Protein AF-A0A519XI50-F1 (afdb_monomer_lite)

Structure (mmCIF, N/CA/C/O backbone):
data_AF-A0A519XI50-F1
#
_entry.id   AF-A0A519XI50-F1
#
loop_
_atom_site.group_PDB
_atom_site.id
_atom_site.type_symbol
_atom_site.label_atom_id
_atom_site.label_alt_id
_atom_site.label_comp_id
_atom_site.label_asym_id
_atom_site.label_entity_id
_atom_site.label_seq_id
_atom_site.pdbx_PDB_ins_code
_atom_site.Cartn_x
_atom_site.Cartn_y
_atom_site.Cartn_z
_atom_site.occupancy
_atom_site.B_iso_or_equiv
_atom_site.auth_seq_id
_atom_site.auth_comp_id
_atom_site.auth_asym_id
_atom_site.auth_atom_id
_atom_site.pdbx_PDB_model_num
ATOM 1 N N . MET A 1 1 ? -35.753 2.489 40.927 1.00 61.19 1 MET A N 1
ATOM 2 C CA . MET A 1 1 ? -36.018 2.145 39.509 1.00 61.19 1 MET A CA 1
ATOM 3 C C . MET A 1 1 ? -35.659 3.258 38.512 1.00 61.19 1 MET A C 1
ATOM 5 O O . MET A 1 1 ? -35.340 2.942 37.374 1.00 61.19 1 MET A O 1
ATOM 9 N N . ASN A 1 2 ? -35.640 4.538 38.911 1.00 72.31 2 ASN A N 1
ATOM 10 C CA . ASN A 1 2 ? -35.428 5.646 37.962 1.00 72.31 2 ASN A CA 1
ATOM 11 C C . ASN A 1 2 ? -33.943 5.905 37.652 1.00 72.31 2 ASN A C 1
ATOM 13 O O . ASN A 1 2 ? -33.606 6.109 36.496 1.00 72.31 2 ASN A O 1
ATOM 17 N N . ARG A 1 3 ? -33.046 5.786 38.644 1.00 79.81 3 ARG A N 1
ATOM 18 C CA . ARG A 1 3 ? -31.594 6.021 38.484 1.00 79.81 3 ARG A CA 1
ATOM 19 C C . ARG A 1 3 ? -30.936 5.079 37.464 1.00 79.81 3 ARG A C 1
ATOM 21 O O . ARG A 1 3 ? -30.165 5.536 36.633 1.00 79.81 3 ARG A O 1
ATOM 28 N N . LEU A 1 4 ? -31.286 3.789 37.490 1.00 88.50 4 LEU A N 1
ATOM 29 C CA . LEU A 1 4 ? -30.755 2.790 36.552 1.00 88.50 4 LEU A CA 1
ATOM 30 C C . LEU A 1 4 ? -31.192 3.074 35.108 1.00 88.50 4 LEU A C 1
ATOM 32 O O . LEU A 1 4 ? -30.373 2.999 34.202 1.00 88.50 4 LEU A O 1
ATOM 36 N N . LYS A 1 5 ? -32.456 3.471 34.903 1.00 82.88 5 LYS A N 1
ATOM 37 C CA . LYS A 1 5 ? -32.968 3.877 33.585 1.00 82.88 5 LYS A CA 1
ATOM 38 C C . LYS A 1 5 ? -32.247 5.116 33.056 1.00 82.88 5 LYS A C 1
ATOM 40 O O . LYS A 1 5 ? -31.935 5.162 31.874 1.00 82.88 5 LYS A O 1
ATOM 45 N N . THR A 1 6 ? -31.945 6.087 33.924 1.00 88.06 6 THR A N 1
ATOM 46 C CA . THR A 1 6 ? -31.177 7.282 33.544 1.00 88.06 6 THR A CA 1
ATOM 47 C C . THR A 1 6 ? -29.763 6.922 33.092 1.00 88.06 6 THR A C 1
ATOM 49 O O . THR A 1 6 ? -29.327 7.412 32.057 1.00 88.06 6 THR A O 1
ATOM 52 N N . PHE A 1 7 ? -29.072 6.026 33.808 1.00 90.94 7 PHE A N 1
ATOM 53 C CA . PHE A 1 7 ? -27.754 5.530 33.392 1.00 90.94 7 PHE A CA 1
ATOM 54 C C . PHE A 1 7 ? -27.804 4.793 32.051 1.00 90.94 7 PHE A C 1
ATOM 56 O O . PHE A 1 7 ? -26.952 5.016 31.197 1.00 90.94 7 PHE A O 1
ATOM 63 N N . LEU A 1 8 ? -28.824 3.958 31.848 1.00 89.25 8 LEU A N 1
ATOM 64 C CA . LEU A 1 8 ? -29.003 3.197 30.612 1.00 89.25 8 LEU A CA 1
ATOM 65 C C . LEU A 1 8 ? -29.270 4.112 29.407 1.00 89.25 8 LEU A C 1
ATOM 67 O O . LEU A 1 8 ? -28.690 3.912 28.345 1.00 89.25 8 LEU A O 1
ATOM 71 N N . LEU A 1 9 ? -30.080 5.158 29.592 1.00 89.50 9 LEU A N 1
ATOM 72 C CA . LEU A 1 9 ? -30.315 6.203 28.589 1.00 89.50 9 LEU A CA 1
ATOM 73 C C . LEU A 1 9 ? -29.040 6.983 28.255 1.00 89.50 9 LEU A C 1
ATOM 75 O O . LEU A 1 9 ? -28.782 7.259 27.087 1.00 89.50 9 LEU A O 1
ATOM 79 N N . PHE A 1 10 ? -28.226 7.304 29.262 1.00 89.06 10 PHE A N 1
ATOM 80 C CA . PHE A 1 10 ? -26.963 8.009 29.051 1.00 89.0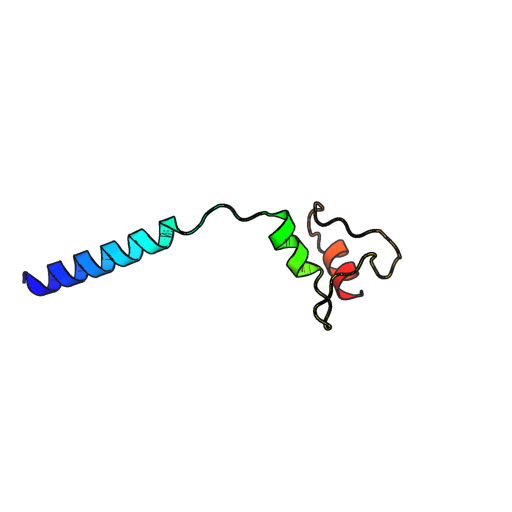6 10 PHE A CA 1
ATOM 81 C C . PHE A 1 10 ? -25.957 7.149 28.277 1.00 89.06 10 PHE A C 1
ATOM 83 O O . PHE A 1 10 ? -25.364 7.617 27.309 1.00 89.06 10 PHE A O 1
ATOM 90 N N . ALA A 1 11 ? -25.818 5.874 28.651 1.00 89.50 11 ALA A N 1
ATOM 91 C CA . ALA A 1 11 ? -24.960 4.919 27.953 1.00 89.50 11 ALA A CA 1
ATOM 92 C C . ALA A 1 11 ? -25.403 4.700 26.497 1.00 89.50 11 ALA A C 1
ATOM 94 O O . ALA A 1 11 ? -24.565 4.681 25.597 1.00 89.50 11 ALA A O 1
ATOM 95 N N . LEU A 1 12 ? -26.715 4.603 26.252 1.00 88.88 12 LEU A N 1
ATOM 96 C CA . LEU A 1 12 ? -27.273 4.477 24.905 1.00 88.88 12 LEU A CA 1
ATOM 97 C C . LEU A 1 12 ? -26.987 5.720 24.051 1.00 88.88 12 LEU A C 1
ATOM 99 O O . LEU A 1 12 ? -26.624 5.589 22.887 1.00 88.88 12 LEU A O 1
ATOM 103 N N . SER A 1 13 ? -27.095 6.917 24.634 1.00 85.06 13 SER A N 1
ATOM 104 C CA . SER A 1 13 ? -26.791 8.170 23.935 1.00 85.06 13 SER A CA 1
ATOM 105 C C . SER A 1 13 ? -25.318 8.244 23.508 1.00 85.06 13 SER A C 1
ATOM 107 O O . SER A 1 13 ? -25.025 8.596 22.368 1.00 85.06 13 SER A O 1
ATOM 109 N N . ILE A 1 14 ? -24.389 7.827 24.381 1.00 85.44 14 ILE A N 1
ATOM 110 C CA . ILE A 1 14 ? -22.951 7.769 24.062 1.00 85.44 14 ILE A CA 1
ATOM 111 C C . ILE A 1 14 ? -22.695 6.791 22.905 1.00 85.44 14 ILE A C 1
ATOM 113 O O . ILE A 1 14 ? -22.040 7.155 21.929 1.00 85.44 14 ILE A O 1
ATOM 117 N N . LEU A 1 15 ? -23.272 5.588 22.966 1.00 83.06 15 LEU A N 1
ATOM 118 C CA . LEU A 1 15 ? -23.145 4.570 21.915 1.00 83.06 15 LEU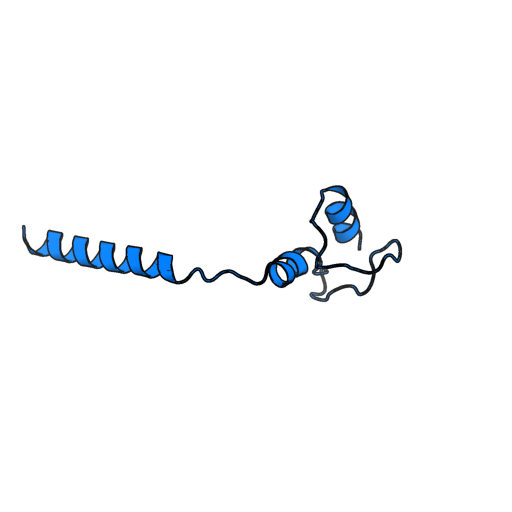 A CA 1
ATOM 119 C C . LEU A 1 15 ? -23.654 5.052 20.549 1.00 83.06 15 LEU A C 1
ATOM 121 O O . LEU A 1 15 ? -23.017 4.796 19.529 1.00 83.06 15 LEU A O 1
ATOM 125 N N . LEU A 1 16 ? -24.774 5.778 20.521 1.00 81.62 16 LEU A N 1
ATOM 126 C CA . LEU A 1 16 ? -25.335 6.314 19.280 1.00 81.62 16 LEU A CA 1
ATOM 127 C C . LEU A 1 16 ? -24.442 7.404 18.669 1.00 81.62 16 LEU A C 1
ATOM 129 O O . LEU A 1 16 ? -24.287 7.443 17.450 1.00 81.62 16 LEU A O 1
ATOM 133 N N . THR A 1 17 ? -23.805 8.251 19.486 1.00 76.50 17 THR A N 1
ATOM 134 C CA . THR A 1 17 ? -22.900 9.302 18.981 1.00 76.50 17 THR A CA 1
ATOM 135 C C . THR A 1 17 ? -21.608 8.761 18.364 1.00 76.50 17 THR A C 1
ATOM 137 O O . THR A 1 17 ? -21.098 9.361 17.422 1.00 76.50 17 THR A O 1
ATOM 140 N N . SER A 1 18 ? -21.105 7.606 18.815 1.00 74.69 18 SER A N 1
ATOM 141 C CA . SER A 1 18 ? -19.890 6.987 18.261 1.00 74.69 18 SER A CA 1
ATOM 142 C C . SER A 1 18 ? -20.052 6.503 16.814 1.00 74.69 18 SER A C 1
ATOM 144 O O . SER A 1 18 ? -19.069 6.430 16.083 1.00 74.69 18 SER A O 1
ATOM 146 N N . CYS A 1 19 ? -21.280 6.201 16.381 1.00 67.50 19 CYS A N 1
ATOM 147 C CA . CYS A 1 19 ? -21.555 5.690 15.035 1.00 67.50 19 CYS A CA 1
ATOM 148 C C . CYS A 1 19 ? -21.527 6.798 13.960 1.00 67.50 19 CYS A C 1
ATOM 150 O O . CYS A 1 19 ? -21.167 6.551 12.814 1.00 67.50 19 CYS A O 1
ATOM 152 N N . TYR A 1 20 ? -21.839 8.046 14.332 1.00 65.69 20 TYR A N 1
ATOM 153 C CA . TYR A 1 20 ? -21.895 9.186 13.402 1.00 65.69 20 TYR A CA 1
ATOM 154 C C . TYR A 1 20 ? -20.525 9.767 13.020 1.00 65.69 20 TYR A C 1
ATOM 156 O O . TYR A 1 20 ? -20.447 10.602 12.124 1.00 65.69 20 TYR A O 1
ATOM 164 N N . ALA A 1 21 ? -19.445 9.341 13.678 1.00 66.00 21 ALA A N 1
ATOM 165 C CA . ALA A 1 21 ? -18.099 9.844 13.404 1.00 66.00 21 ALA A CA 1
ATOM 166 C C . ALA A 1 21 ? -17.427 9.184 12.182 1.00 66.00 21 ALA A C 1
ATOM 168 O O . ALA A 1 21 ? -16.341 9.599 11.787 1.00 66.00 21 ALA A O 1
ATOM 169 N N . GLN A 1 22 ? -18.043 8.162 11.579 1.00 71.44 22 GLN A N 1
ATOM 170 C 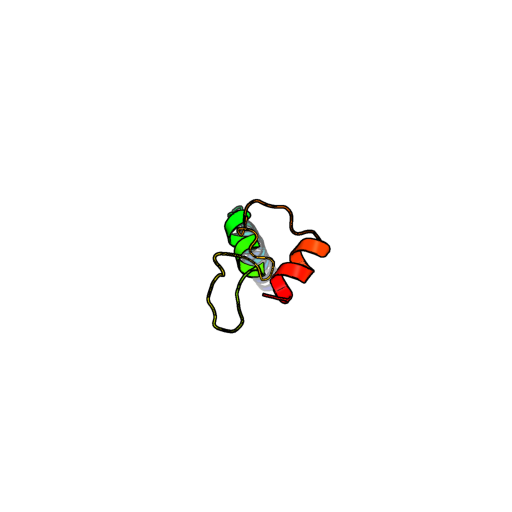CA . GLN A 1 22 ? -17.485 7.464 10.420 1.00 71.44 22 GLN A CA 1
ATOM 171 C C . GLN A 1 22 ? -17.846 8.197 9.124 1.00 71.44 22 GLN A C 1
ATOM 173 O O . GLN A 1 22 ? -18.778 7.829 8.410 1.00 71.44 22 GLN A O 1
ATOM 178 N N . THR A 1 23 ? -17.113 9.266 8.816 1.00 76.88 23 THR A N 1
ATOM 179 C CA . THR A 1 23 ? -17.146 9.860 7.475 1.00 76.88 23 THR A CA 1
ATOM 180 C C . THR A 1 23 ? -16.458 8.927 6.475 1.00 76.88 23 THR A C 1
ATOM 182 O O . THR A 1 23 ? -15.469 8.293 6.852 1.00 76.88 23 THR A O 1
ATOM 185 N N . PRO A 1 24 ? -16.911 8.860 5.209 1.00 80.62 24 PRO A N 1
ATOM 186 C CA . PRO A 1 24 ? -16.190 8.140 4.165 1.00 80.62 24 PRO A CA 1
ATOM 187 C C . PRO A 1 24 ? -14.743 8.633 4.102 1.00 80.62 24 PRO A C 1
ATOM 189 O O . PRO A 1 24 ? -14.501 9.833 3.955 1.00 80.62 24 PRO A O 1
ATOM 192 N N . THR A 1 25 ? -13.793 7.719 4.258 1.00 82.44 25 THR A N 1
ATOM 193 C CA . THR A 1 25 ? -12.367 8.003 4.115 1.00 82.44 25 THR A CA 1
ATOM 194 C C . THR A 1 25 ? -11.988 8.034 2.638 1.00 82.44 25 THR A C 1
ATOM 196 O O . THR A 1 25 ? -12.674 7.467 1.779 1.00 82.44 25 THR A O 1
ATOM 199 N N . ASP A 1 26 ? -10.898 8.729 2.316 1.00 91.44 26 ASP A N 1
ATOM 200 C CA . ASP A 1 26 ? -10.336 8.670 0.973 1.00 91.44 26 ASP A CA 1
ATOM 201 C C . ASP A 1 26 ? -9.763 7.268 0.731 1.00 91.44 26 ASP A C 1
ATOM 203 O O . ASP A 1 26 ? -8.708 6.902 1.248 1.00 91.44 26 ASP A O 1
ATOM 207 N N . SER A 1 27 ? -10.458 6.490 -0.099 1.00 91.75 27 SER A N 1
ATOM 208 C CA . SER A 1 27 ? -10.055 5.126 -0.450 1.00 91.75 27 SER A CA 1
ATOM 209 C C . SER A 1 27 ? -8.645 5.025 -1.047 1.00 91.75 27 SER A C 1
ATOM 211 O O . SER A 1 27 ? -8.022 3.965 -0.975 1.00 91.75 27 SER A O 1
ATOM 213 N N . VAL A 1 28 ? -8.128 6.095 -1.663 1.00 95.06 28 VAL A N 1
ATOM 214 C CA . VAL A 1 28 ? -6.753 6.127 -2.171 1.00 95.06 28 VAL A CA 1
ATOM 215 C C . VAL A 1 28 ? -5.784 6.221 -1.002 1.00 95.06 28 VAL A C 1
ATOM 217 O O . VAL A 1 28 ? -4.842 5.433 -0.948 1.00 95.06 28 VAL A O 1
ATOM 220 N N . ALA A 1 29 ? -6.041 7.117 -0.048 1.00 93.44 29 ALA A N 1
ATOM 221 C CA . ALA A 1 29 ? -5.224 7.268 1.153 1.00 93.44 29 ALA A CA 1
ATOM 222 C C . ALA A 1 29 ? -5.177 5.971 1.977 1.00 93.44 29 ALA A C 1
ATOM 224 O O . ALA A 1 29 ? -4.101 5.552 2.399 1.00 93.44 29 ALA A O 1
ATOM 225 N N . ASP A 1 30 ? -6.308 5.276 2.113 1.00 93.69 30 ASP A N 1
ATOM 226 C CA . ASP A 1 30 ? -6.357 3.983 2.804 1.00 93.69 30 ASP A CA 1
ATOM 227 C C . ASP A 1 30 ? -5.483 2.933 2.101 1.00 93.69 30 ASP A C 1
ATOM 229 O O . ASP A 1 30 ? -4.736 2.191 2.742 1.00 93.69 30 ASP A O 1
ATOM 233 N N . LYS A 1 31 ? -5.504 2.904 0.762 1.00 95.50 31 LYS A N 1
ATOM 234 C CA . LYS A 1 31 ? -4.653 1.998 -0.021 1.00 95.50 31 LYS A CA 1
ATOM 235 C C . LYS A 1 31 ? -3.178 2.376 0.023 1.00 95.50 31 LYS A C 1
ATOM 237 O O . LYS A 1 31 ? -2.347 1.477 -0.084 1.00 95.50 31 LYS A O 1
ATOM 242 N N . MET A 1 32 ? -2.824 3.650 0.213 1.00 95.62 32 MET A N 1
ATOM 243 C CA . M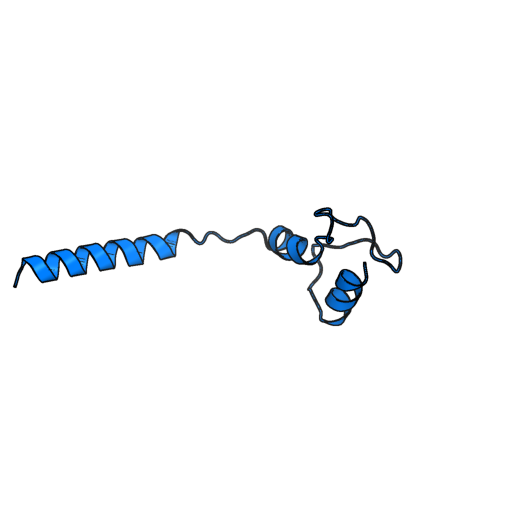ET A 1 32 ? -1.423 4.065 0.373 1.00 95.62 32 MET A CA 1
ATOM 244 C C . MET A 1 32 ? -0.753 3.380 1.567 1.00 95.62 32 MET A C 1
ATOM 246 O O . MET A 1 32 ? 0.448 3.124 1.507 1.00 95.62 32 MET A O 1
ATOM 250 N N . LEU A 1 33 ? -1.499 3.024 2.619 1.00 95.75 33 LEU A N 1
ATOM 251 C CA . LEU A 1 33 ? -0.948 2.328 3.789 1.00 95.75 33 LEU A CA 1
ATOM 252 C C . LEU A 1 33 ? -0.353 0.960 3.440 1.00 95.75 33 LEU A C 1
ATOM 254 O O . LEU A 1 33 ? 0.631 0.550 4.047 1.00 95.75 33 LEU A O 1
ATOM 258 N N . ALA A 1 34 ? -0.891 0.278 2.425 1.00 96.50 34 ALA A N 1
ATOM 259 C CA . ALA A 1 34 ? -0.348 -0.999 1.970 1.00 96.50 34 ALA A CA 1
ATOM 260 C C . ALA A 1 34 ? 1.054 -0.863 1.351 1.00 96.50 34 ALA A C 1
ATOM 262 O O . ALA A 1 34 ? 1.810 -1.827 1.365 1.00 96.50 34 ALA A O 1
ATOM 263 N N . TYR A 1 35 ? 1.400 0.319 0.827 1.00 97.50 35 TYR A N 1
ATOM 264 C CA . TYR A 1 35 ? 2.671 0.605 0.152 1.00 97.50 35 TYR A CA 1
ATOM 265 C C . TYR A 1 35 ? 3.750 1.176 1.082 1.00 97.50 35 TYR A C 1
ATOM 267 O O . TYR A 1 35 ? 4.818 1.554 0.604 1.00 97.50 35 TYR A O 1
ATOM 275 N N . GLN A 1 36 ? 3.484 1.304 2.385 1.00 97.56 36 GLN A N 1
ATOM 276 C CA . GLN A 1 36 ? 4.457 1.872 3.311 1.00 97.56 36 GLN A CA 1
ATOM 277 C C . GLN A 1 36 ? 5.633 0.907 3.521 1.00 97.56 36 GLN A C 1
ATOM 279 O O . GLN A 1 36 ? 5.450 -0.244 3.915 1.00 97.56 36 GLN A O 1
ATOM 284 N N . LEU A 1 37 ? 6.849 1.395 3.286 1.00 95.62 37 LEU A N 1
ATOM 285 C CA . LEU A 1 37 ? 8.081 0.637 3.498 1.00 95.62 37 LEU A CA 1
ATOM 286 C C . LEU A 1 37 ? 8.438 0.573 4.989 1.00 95.62 37 LEU A C 1
ATOM 288 O O . LEU A 1 37 ? 8.003 1.397 5.795 1.00 95.62 37 LEU A O 1
ATOM 292 N N . SER A 1 38 ? 9.321 -0.355 5.362 1.00 94.62 38 SER A N 1
ATOM 293 C CA . SER A 1 38 ? 9.794 -0.518 6.750 1.00 94.62 38 SER A CA 1
ATOM 294 C C . SER A 1 38 ? 10.504 0.718 7.320 1.00 94.62 38 SER A C 1
ATOM 296 O O . SER A 1 38 ? 10.520 0.920 8.532 1.00 94.62 38 SER A O 1
ATOM 298 N N . ASN A 1 39 ? 11.059 1.571 6.456 1.00 95.69 39 ASN A N 1
ATOM 299 C CA . ASN A 1 39 ? 11.663 2.850 6.830 1.00 95.69 39 ASN A CA 1
ATOM 300 C C . ASN A 1 39 ? 10.639 3.999 6.971 1.00 95.69 39 ASN A C 1
ATOM 302 O O . ASN A 1 39 ? 11.033 5.141 7.199 1.00 95.69 39 ASN A O 1
ATOM 306 N N . GLY A 1 40 ? 9.342 3.714 6.814 1.00 95.94 40 GLY A N 1
ATOM 307 C CA . GLY A 1 40 ? 8.245 4.675 6.912 1.00 95.94 40 GLY A CA 1
ATOM 308 C C . GLY A 1 40 ? 7.971 5.484 5.641 1.00 95.94 40 GLY A C 1
ATOM 309 O O . GLY A 1 40 ? 7.033 6.280 5.641 1.00 95.94 40 GLY A O 1
ATOM 310 N N . GLY A 1 41 ? 8.759 5.301 4.577 1.00 96.06 41 GLY A N 1
ATOM 311 C CA . GLY A 1 41 ? 8.583 5.986 3.298 1.00 96.06 41 GLY A CA 1
ATOM 312 C C . GLY A 1 41 ? 7.570 5.316 2.367 1.00 96.06 41 GLY A C 1
ATOM 313 O O . GLY A 1 41 ? 7.085 4.216 2.629 1.00 96.06 41 GLY A O 1
ATOM 314 N N . TRP A 1 42 ? 7.303 5.978 1.238 1.00 97.31 42 TRP A N 1
ATOM 315 C CA . TRP A 1 42 ? 6.511 5.432 0.134 1.00 97.31 42 TRP A CA 1
ATOM 316 C C . TRP A 1 42 ? 7.366 5.307 -1.125 1.00 97.31 42 TRP A C 1
ATOM 318 O O . TRP A 1 42 ? 8.029 6.279 -1.512 1.00 97.31 42 TRP A O 1
ATOM 328 N N . PRO A 1 43 ? 7.359 4.141 -1.785 1.00 96.06 43 PRO A N 1
ATOM 329 C CA . PRO A 1 43 ? 8.153 3.930 -2.975 1.00 96.06 43 PRO A CA 1
ATOM 330 C C . PRO A 1 43 ? 7.561 4.707 -4.154 1.00 96.06 43 PRO A C 1
ATOM 332 O O . PRO A 1 43 ? 6.348 4.840 -4.309 1.00 96.06 43 PRO A O 1
ATOM 335 N N . LYS A 1 44 ? 8.432 5.202 -5.037 1.00 96.31 44 LYS A N 1
ATOM 336 C CA . LYS A 1 44 ? 8.011 5.773 -6.328 1.00 96.31 44 LYS A CA 1
ATOM 337 C C . LYS A 1 44 ? 7.688 4.677 -7.353 1.00 96.31 44 LYS A C 1
ATOM 339 O O . LYS A 1 44 ? 6.839 4.864 -8.224 1.00 96.31 44 LYS A O 1
ATOM 344 N N . GLN A 1 45 ? 8.402 3.560 -7.265 1.00 97.06 45 GLN A N 1
ATOM 345 C CA . GLN A 1 45 ? 8.311 2.400 -8.147 1.00 97.06 45 GLN A CA 1
ATOM 346 C C . GLN A 1 45 ? 8.410 1.127 -7.310 1.00 97.06 4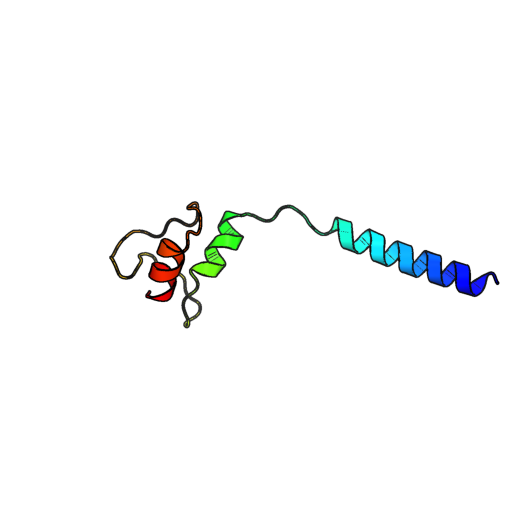5 GLN A C 1
ATOM 348 O O . GLN A 1 45 ? 9.049 1.149 -6.261 1.00 97.06 45 GLN A O 1
ATOM 353 N N . LEU A 1 46 ? 7.795 0.047 -7.782 1.00 96.31 46 LEU A N 1
ATOM 354 C CA . LEU A 1 46 ? 7.974 -1.284 -7.206 1.00 96.31 46 LEU A CA 1
ATOM 355 C C . LEU A 1 46 ? 9.332 -1.873 -7.617 1.00 96.31 46 LEU A C 1
ATOM 357 O O . LEU A 1 46 ? 10.000 -1.346 -8.510 1.00 96.31 46 LEU A O 1
ATOM 361 N N . GLU A 1 47 ? 9.714 -2.989 -7.000 1.00 95.19 47 GLU A N 1
ATOM 362 C CA . GLU A 1 47 ? 10.964 -3.714 -7.285 1.00 95.19 47 GLU A CA 1
ATOM 363 C C . GLU A 1 47 ? 11.145 -4.042 -8.785 1.00 95.19 47 GLU A C 1
ATOM 365 O O . GLU A 1 47 ? 12.237 -3.936 -9.344 1.00 95.19 47 GLU A O 1
ATOM 370 N N . ASP A 1 48 ? 10.051 -4.350 -9.492 1.00 95.31 48 ASP A N 1
ATOM 371 C CA . ASP A 1 48 ? 10.039 -4.613 -10.940 1.00 95.31 48 ASP A CA 1
ATOM 372 C C . ASP A 1 48 ? 10.113 -3.342 -11.818 1.00 95.31 48 ASP A C 1
ATOM 374 O O . ASP A 1 48 ? 10.010 -3.419 -13.045 1.00 95.31 48 ASP A O 1
ATOM 378 N N . LYS A 1 49 ? 10.324 -2.172 -11.198 1.00 95.44 49 LYS A N 1
ATOM 379 C CA . LYS A 1 49 ? 10.369 -0.820 -11.788 1.00 95.44 49 LYS A CA 1
ATOM 380 C C . LYS A 1 49 ? 9.032 -0.295 -12.307 1.00 95.44 49 LYS A C 1
ATOM 382 O O . LYS A 1 49 ? 8.993 0.809 -12.866 1.00 95.44 49 LYS A O 1
ATOM 387 N N . SER A 1 50 ? 7.935 -1.026 -12.121 1.00 95.44 50 SER A N 1
ATOM 388 C CA . SER A 1 50 ? 6.604 -0.499 -12.413 1.00 95.44 50 SER A CA 1
ATOM 389 C C . SER A 1 50 ? 6.289 0.700 -11.512 1.00 95.44 50 SER A C 1
ATOM 391 O O . SER A 1 50 ? 6.734 0.794 -10.367 1.00 95.44 50 SER A O 1
ATOM 393 N N . VAL A 1 51 ? 5.557 1.675 -12.051 1.00 96.94 51 VAL A N 1
ATOM 394 C CA . VAL A 1 51 ? 5.167 2.874 -11.298 1.00 96.94 51 VAL A CA 1
ATOM 395 C C . VAL A 1 51 ? 4.019 2.527 -10.357 1.00 96.94 51 VAL A C 1
ATOM 397 O O . VAL A 1 51 ? 3.049 1.887 -10.763 1.00 96.94 51 VAL A O 1
ATOM 400 N N . VAL A 1 52 ? 4.112 2.988 -9.111 1.00 96.81 52 VAL A N 1
ATOM 401 C CA . VAL A 1 52 ? 3.066 2.778 -8.108 1.00 96.81 52 VAL A CA 1
ATOM 402 C C . VAL A 1 52 ? 1.770 3.483 -8.522 1.00 96.81 52 VAL A C 1
ATOM 404 O O . VAL A 1 52 ? 1.769 4.669 -8.848 1.00 96.81 52 VAL A O 1
ATOM 407 N N . ASN A 1 53 ? 0.651 2.756 -8.465 1.00 96.44 53 ASN A N 1
ATOM 408 C CA . ASN A 1 53 ? -0.689 3.292 -8.694 1.00 96.44 53 ASN A CA 1
ATOM 409 C C . ASN A 1 53 ? -1.585 3.043 -7.471 1.00 96.44 53 ASN A C 1
ATOM 411 O O . ASN A 1 53 ? -2.197 1.984 -7.337 1.00 96.44 53 ASN A O 1
ATOM 415 N N . TYR A 1 54 ? -1.720 4.052 -6.609 1.00 95.94 54 TYR A N 1
ATOM 416 C CA . TYR A 1 54 ? -2.566 3.991 -5.409 1.00 95.94 54 TYR A CA 1
ATOM 417 C C . TYR A 1 54 ? -4.068 3.868 -5.716 1.00 95.94 54 TYR A C 1
ATOM 419 O O . TYR A 1 54 ? -4.849 3.430 -4.875 1.00 95.94 54 TYR A O 1
ATOM 427 N N . GLY A 1 55 ? -4.489 4.214 -6.935 1.00 95.69 55 GLY A N 1
ATOM 428 C CA . GLY A 1 55 ? -5.862 4.039 -7.402 1.00 95.69 55 GLY A CA 1
ATOM 429 C C . GLY A 1 55 ? -6.205 2.593 -7.769 1.00 95.69 55 GLY A C 1
ATOM 430 O O . GLY A 1 55 ? -7.386 2.251 -7.804 1.00 95.69 55 GLY A O 1
ATOM 431 N N . ALA A 1 56 ? -5.210 1.725 -7.983 1.00 95.44 56 ALA A N 1
ATOM 432 C CA . ALA A 1 56 ? -5.431 0.335 -8.371 1.00 95.44 56 ALA A CA 1
ATOM 433 C C . ALA A 1 56 ? -6.163 -0.472 -7.283 1.00 95.44 56 ALA A C 1
ATOM 435 O O . ALA A 1 56 ? -6.153 -0.124 -6.099 1.00 95.44 56 ALA A O 1
ATOM 436 N N . THR A 1 57 ? -6.816 -1.559 -7.692 1.00 95.69 57 THR A N 1
ATOM 437 C CA . THR A 1 57 ? -7.374 -2.543 -6.753 1.00 95.69 57 THR A CA 1
ATOM 438 C C . THR A 1 57 ? -6.230 -3.373 -6.175 1.00 95.69 57 THR A C 1
ATOM 440 O O . THR A 1 57 ? -5.391 -3.862 -6.931 1.00 95.69 57 THR A O 1
ATOM 443 N N . LEU A 1 58 ? -6.197 -3.539 -4.851 1.00 95.94 58 LEU A N 1
ATOM 444 C CA . LEU A 1 58 ? -5.195 -4.353 -4.160 1.00 95.94 58 LEU A CA 1
ATOM 445 C C . LEU A 1 58 ? -5.508 -5.843 -4.343 1.00 95.94 58 LEU A C 1
ATOM 447 O O . LEU A 1 58 ? -6.208 -6.445 -3.536 1.00 95.94 58 LEU A O 1
ATOM 451 N N . THR A 1 59 ? -5.025 -6.417 -5.443 1.00 97.31 59 THR A N 1
ATOM 452 C CA . THR A 1 59 ? -5.060 -7.865 -5.688 1.00 97.31 59 THR A CA 1
ATOM 453 C C . THR A 1 59 ? -3.934 -8.569 -4.930 1.00 97.31 59 THR A C 1
ATOM 455 O O . THR A 1 59 ? -2.923 -7.947 -4.603 1.00 97.31 59 THR A O 1
ATOM 458 N N . ASP A 1 60 ? -4.065 -9.876 -4.698 1.00 97.69 60 ASP A N 1
ATOM 459 C CA . ASP A 1 60 ? -3.044 -10.665 -3.990 1.00 97.69 60 ASP A CA 1
ATOM 460 C C . ASP A 1 60 ? -1.672 -10.642 -4.692 1.00 97.69 60 ASP A C 1
ATOM 462 O O . ASP A 1 60 ? -0.627 -10.587 -4.036 1.00 97.69 60 ASP A O 1
ATOM 466 N N . ASP A 1 61 ? -1.663 -10.621 -6.031 1.00 96.62 61 ASP A N 1
ATOM 467 C CA . ASP A 1 61 ? -0.442 -10.466 -6.837 1.00 96.62 61 ASP A CA 1
ATOM 468 C C . ASP A 1 61 ? 0.225 -9.106 -6.584 1.00 96.62 61 ASP A C 1
ATOM 470 O O . ASP A 1 61 ? 1.423 -9.029 -6.309 1.00 96.62 61 ASP A O 1
ATOM 474 N N . LEU A 1 62 ? -0.560 -8.025 -6.606 1.00 96.62 62 LEU A N 1
ATOM 475 C CA . LEU A 1 62 ? -0.054 -6.679 -6.355 1.00 96.62 62 LEU A CA 1
ATOM 476 C C . LEU A 1 62 ? 0.473 -6.537 -4.921 1.00 96.62 62 LEU A C 1
ATOM 478 O O . LEU A 1 62 ? 1.562 -6.005 -4.728 1.00 96.62 62 LEU A O 1
ATOM 482 N N . LEU A 1 63 ? -0.245 -7.060 -3.925 1.00 96.81 63 LEU A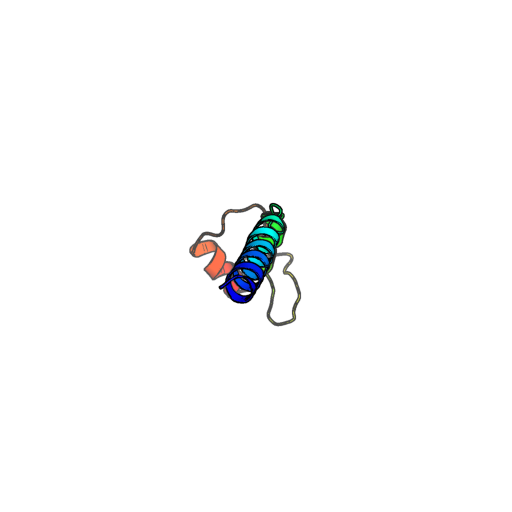 N 1
ATOM 483 C CA . LEU A 1 63 ? 0.205 -7.072 -2.529 1.00 96.81 63 LEU A CA 1
ATOM 484 C C . LEU A 1 63 ? 1.532 -7.822 -2.360 1.00 96.81 63 LEU A C 1
ATOM 486 O O . LEU A 1 63 ? 2.401 -7.376 -1.609 1.00 96.81 63 LEU A O 1
ATOM 490 N N . SER A 1 64 ? 1.717 -8.924 -3.090 1.00 96.56 64 SER A N 1
ATOM 491 C CA . SER A 1 64 ? 2.968 -9.686 -3.075 1.00 96.56 64 SER A CA 1
ATOM 492 C C . SER A 1 64 ? 4.137 -8.875 -3.644 1.00 96.56 64 SER A C 1
ATOM 494 O O . SER A 1 64 ? 5.219 -8.877 -3.060 1.00 96.56 64 SER A O 1
ATOM 496 N N . LYS A 1 65 ? 3.913 -8.126 -4.733 1.00 96.19 65 LYS A N 1
ATOM 497 C CA . LYS A 1 65 ? 4.921 -7.226 -5.325 1.00 96.19 65 LYS A CA 1
ATOM 498 C C . LYS A 1 65 ? 5.265 -6.052 -4.413 1.00 96.19 65 LYS A C 1
ATOM 500 O O . LYS A 1 65 ? 6.437 -5.727 -4.260 1.00 96.19 65 LYS A O 1
ATOM 505 N N . ILE A 1 66 ? 4.258 -5.450 -3.779 1.00 96.44 66 ILE A N 1
ATOM 506 C CA . ILE A 1 66 ? 4.451 -4.358 -2.817 1.00 96.44 66 ILE A CA 1
ATOM 507 C C . ILE A 1 66 ? 5.303 -4.825 -1.639 1.00 96.44 66 ILE A C 1
ATOM 509 O O . ILE A 1 66 ? 6.257 -4.155 -1.280 1.00 96.44 66 ILE A O 1
ATOM 513 N N . LYS A 1 67 ? 5.001 -5.998 -1.072 1.00 95.12 67 LYS A N 1
ATOM 514 C CA . LYS A 1 67 ? 5.750 -6.557 0.063 1.00 95.12 67 LYS A CA 1
ATOM 515 C C . LYS A 1 67 ? 7.201 -6.917 -0.281 1.00 95.12 67 LYS A C 1
ATOM 517 O O . LYS A 1 67 ? 8.028 -7.029 0.620 1.00 95.12 67 LYS A O 1
ATOM 522 N N . ALA A 1 68 ? 7.485 -7.166 -1.556 1.00 94.88 68 ALA A N 1
ATOM 523 C CA . ALA A 1 68 ? 8.830 -7.445 -2.046 1.00 94.88 68 ALA A CA 1
ATOM 524 C C . ALA A 1 68 ? 9.655 -6.175 -2.328 1.00 94.88 68 ALA A C 1
ATOM 526 O O . ALA A 1 68 ? 10.852 -6.308 -2.566 1.00 94.88 68 ALA A O 1
ATOM 527 N N . THR A 1 69 ? 9.022 -4.993 -2.323 1.00 93.31 69 THR A N 1
ATOM 528 C CA . THR A 1 69 ? 9.663 -3.673 -2.480 1.00 93.31 69 THR A CA 1
ATOM 529 C C . THR A 1 69 ? 10.078 -3.126 -1.114 1.00 93.31 69 THR A C 1
ATOM 531 O O . THR A 1 69 ? 11.160 -2.508 -1.022 1.00 93.31 69 THR A O 1
#

pLDDT: mean 90.14, std 9.13, range [61.19, 97.69]

Foldseek 3Di:
DVVVVVVVVVVVVVVVVVVVVDDDDDQLVVLQVLLQDPVRDGDQAFPVRHGDDSPDDDDPVNSVRSVND

Radius of gyration: 21.45 Å; chains: 1; bounding box: 48×20×52 Å

Sequence (69 aa):
MNRLKTFLLFALSILLTSCYAQTPTDSVADKMLAYQLSNGGWPKQLEDKSVVNYGATLTDDLLSKIKAT

Secondary structure (DSSP, 8-state):
-HHHHHHHHHHHHHHHHHHTT-PPP-HHHHHHGGG--TTS---SB-TTSPBP-TTS---HHHHHHHHT-